Protein AF-A0A2E3R258-F1 (afdb_monomer_lite)

Structure (mmCIF, N/CA/C/O backbone):
data_AF-A0A2E3R258-F1
#
_entry.id   AF-A0A2E3R258-F1
#
loop_
_atom_site.group_PDB
_atom_site.id
_atom_site.type_symbol
_atom_site.label_atom_id
_atom_site.label_alt_id
_atom_site.label_comp_id
_atom_site.label_asym_id
_atom_site.label_entity_id
_atom_site.label_seq_id
_atom_site.pdbx_PDB_ins_code
_atom_site.Cartn_x
_atom_site.Cartn_y
_atom_site.Cartn_z
_atom_site.occupancy
_atom_site.B_iso_or_equiv
_atom_site.auth_seq_id
_atom_site.auth_comp_id
_atom_site.auth_asym_id
_atom_site.auth_atom_id
_atom_site.pdbx_PDB_model_num
ATOM 1 N N . MET A 1 1 ? 34.881 -3.552 15.514 1.00 42.19 1 MET A N 1
ATOM 2 C CA . MET A 1 1 ? 33.616 -4.314 15.511 1.00 42.19 1 MET A CA 1
ATOM 3 C C . MET A 1 1 ? 32.827 -3.808 14.324 1.00 42.19 1 MET A C 1
ATOM 5 O O . MET A 1 1 ? 32.216 -2.753 14.426 1.00 42.19 1 MET A O 1
ATOM 9 N N . ASP A 1 2 ? 32.953 -4.488 13.190 1.00 38.75 2 ASP A N 1
ATOM 10 C CA . ASP A 1 2 ? 32.232 -4.155 11.962 1.00 38.75 2 ASP A CA 1
ATOM 11 C C . ASP A 1 2 ? 30.777 -4.617 12.064 1.00 38.75 2 ASP A C 1
ATOM 13 O O . ASP A 1 2 ? 30.499 -5.742 12.487 1.00 38.75 2 ASP A O 1
ATOM 17 N N . ALA A 1 3 ? 29.846 -3.730 11.716 1.00 34.22 3 ALA A N 1
ATOM 18 C CA . ALA A 1 3 ? 28.433 -4.065 11.608 1.00 34.22 3 ALA A CA 1
ATOM 19 C C . ALA A 1 3 ? 28.228 -5.055 10.444 1.00 34.22 3 ALA A C 1
ATOM 21 O O . ALA A 1 3 ? 28.825 -4.861 9.382 1.00 34.22 3 ALA A O 1
ATOM 22 N N . PRO A 1 4 ? 27.399 -6.104 10.596 1.00 33.19 4 PRO A N 1
ATOM 23 C CA . PRO A 1 4 ? 27.109 -7.001 9.486 1.00 33.19 4 PRO A CA 1
ATOM 24 C C . PRO A 1 4 ? 26.363 -6.253 8.364 1.00 33.19 4 PRO A C 1
ATOM 26 O O . PRO A 1 4 ? 25.558 -5.359 8.654 1.00 33.19 4 PRO A O 1
ATOM 29 N N . PRO A 1 5 ? 26.609 -6.603 7.086 1.00 41.25 5 PRO A N 1
ATOM 30 C CA . PRO A 1 5 ? 25.932 -5.991 5.952 1.00 41.25 5 PRO A CA 1
ATOM 31 C C . PRO A 1 5 ? 24.422 -6.247 6.012 1.00 41.25 5 PRO A C 1
ATOM 33 O O . PRO A 1 5 ? 23.961 -7.292 6.474 1.00 41.25 5 PRO A O 1
ATOM 36 N N . ALA A 1 6 ? 23.664 -5.251 5.554 1.00 38.25 6 ALA A N 1
ATOM 37 C CA . ALA A 1 6 ? 22.211 -5.251 5.502 1.00 38.25 6 ALA A CA 1
ATOM 38 C C . ALA A 1 6 ? 21.667 -6.537 4.862 1.00 38.25 6 ALA A C 1
ATOM 40 O O . ALA A 1 6 ? 22.095 -6.935 3.779 1.00 38.25 6 ALA A O 1
ATOM 41 N N . TYR A 1 7 ? 20.696 -7.162 5.527 1.00 33.00 7 TYR A N 1
ATOM 42 C CA . TYR A 1 7 ? 19.916 -8.254 4.959 1.00 33.00 7 TYR A CA 1
ATOM 43 C C . TYR A 1 7 ? 19.179 -7.742 3.718 1.00 33.00 7 TYR A C 1
ATOM 45 O O . TYR A 1 7 ? 18.193 -7.014 3.828 1.00 33.00 7 TYR A O 1
ATOM 53 N N . VAL A 1 8 ? 19.658 -8.123 2.536 1.00 36.25 8 VAL A N 1
ATOM 54 C CA . VAL A 1 8 ? 18.880 -8.026 1.304 1.00 36.25 8 VAL A CA 1
ATOM 55 C C . VAL A 1 8 ? 17.923 -9.211 1.319 1.00 36.25 8 VAL A C 1
ATOM 57 O O . VAL A 1 8 ? 18.338 -10.357 1.158 1.00 36.25 8 VAL A O 1
ATOM 60 N N . CYS A 1 9 ? 16.641 -8.949 1.557 1.00 31.27 9 CYS A N 1
ATOM 61 C CA . CYS A 1 9 ? 15.601 -9.940 1.315 1.00 31.27 9 CYS A CA 1
ATOM 62 C C . CYS A 1 9 ? 15.411 -10.040 -0.206 1.00 31.27 9 CYS A C 1
ATOM 64 O O . CYS A 1 9 ? 14.533 -9.399 -0.773 1.00 31.27 9 CYS A O 1
ATOM 66 N N . VAL A 1 10 ? 16.295 -10.777 -0.886 1.00 38.44 10 VAL A N 1
ATOM 67 C CA . VAL A 1 10 ? 16.099 -11.148 -2.292 1.00 38.44 10 VAL A CA 1
ATOM 68 C C . VAL A 1 10 ? 15.100 -12.294 -2.285 1.00 38.44 10 VAL A C 1
ATOM 70 O O . VAL A 1 10 ? 15.478 -13.457 -2.149 1.00 38.44 10 VAL A O 1
ATOM 73 N N . ARG A 1 11 ? 13.806 -11.982 -2.360 1.00 42.47 11 ARG A N 1
ATOM 74 C CA . ARG A 1 11 ? 12.833 -13.013 -2.703 1.00 42.47 11 ARG A CA 1
ATOM 75 C C . ARG A 1 11 ? 12.938 -13.222 -4.208 1.00 42.47 11 ARG A C 1
ATOM 77 O O . ARG A 1 11 ? 12.739 -12.291 -4.980 1.00 42.47 11 ARG A O 1
ATOM 84 N N . GLU A 1 12 ? 13.294 -14.440 -4.600 1.00 41.38 12 GLU A N 1
ATOM 85 C CA . GLU A 1 12 ? 13.125 -14.931 -5.964 1.00 41.38 12 GLU A CA 1
ATOM 86 C C . GLU A 1 12 ? 11.706 -14.575 -6.419 1.00 41.38 12 GLU A C 1
ATOM 88 O O . GLU A 1 12 ? 10.719 -15.033 -5.832 1.00 41.38 12 GLU A O 1
ATOM 93 N N . VAL A 1 13 ? 11.611 -13.703 -7.421 1.00 46.62 13 VAL A N 1
ATOM 94 C CA . VAL A 1 13 ? 10.357 -13.389 -8.098 1.00 46.62 13 VAL A CA 1
ATOM 95 C C . VAL A 1 13 ? 9.922 -14.687 -8.768 1.00 46.62 13 VAL A C 1
ATOM 97 O O . VAL A 1 13 ? 10.398 -15.026 -9.850 1.00 46.62 13 VAL A O 1
ATOM 100 N N . ARG A 1 14 ? 9.055 -15.466 -8.110 1.00 44.22 14 ARG A N 1
ATOM 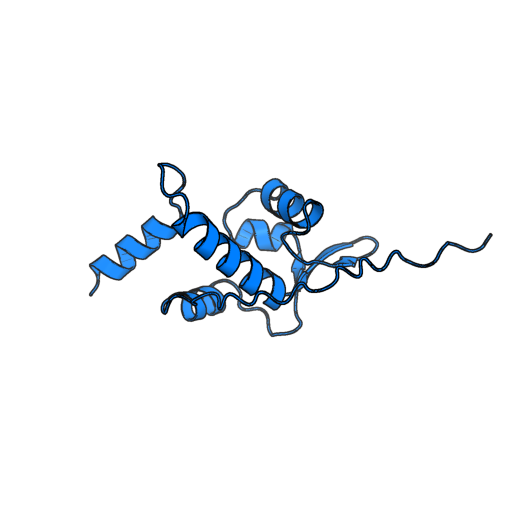101 C CA . ARG A 1 14 ? 8.288 -16.497 -8.810 1.00 44.22 14 ARG A CA 1
ATOM 102 C C . ARG A 1 14 ? 7.483 -15.748 -9.856 1.00 44.22 14 ARG A C 1
ATOM 104 O O . ARG A 1 14 ? 6.547 -15.046 -9.493 1.00 44.22 14 ARG A O 1
ATOM 111 N N . ALA A 1 15 ? 7.883 -15.863 -11.118 1.00 42.91 15 ALA A N 1
ATOM 112 C CA . ALA A 1 15 ? 7.101 -15.362 -12.232 1.00 42.91 15 ALA A CA 1
ATOM 113 C C . ALA A 1 15 ? 5.690 -15.964 -12.114 1.00 42.91 15 ALA A C 1
ATOM 115 O O . ALA A 1 15 ? 5.562 -17.193 -12.144 1.00 42.91 15 ALA A O 1
ATOM 116 N N . PRO A 1 16 ? 4.637 -15.156 -11.913 1.00 50.47 16 PRO A N 1
ATOM 117 C CA . PRO A 1 16 ? 3.295 -15.679 -12.011 1.00 50.47 16 PRO A CA 1
ATOM 118 C C . PRO A 1 16 ? 3.027 -15.906 -13.500 1.00 50.47 16 PRO A C 1
ATOM 120 O O . PRO A 1 16 ? 2.900 -14.963 -14.271 1.00 50.47 16 PRO A O 1
ATOM 123 N N . GLU A 1 17 ? 2.944 -17.168 -13.919 1.00 50.94 17 GLU A N 1
ATOM 124 C CA . GLU A 1 17 ? 2.425 -17.532 -15.250 1.00 50.94 17 GLU A CA 1
ATOM 125 C C . GLU A 1 17 ? 0.916 -17.227 -15.386 1.00 50.94 17 GLU A C 1
ATOM 127 O O . GLU A 1 17 ? 0.333 -17.393 -16.454 1.00 50.94 17 GLU A O 1
ATOM 132 N N . ALA A 1 18 ? 0.273 -16.760 -14.310 1.00 57.47 18 ALA A N 1
ATOM 133 C CA . ALA A 1 18 ? -1.092 -16.267 -14.317 1.00 57.47 18 ALA A CA 1
ATOM 134 C C . ALA A 1 18 ? -1.094 -14.756 -14.580 1.00 57.4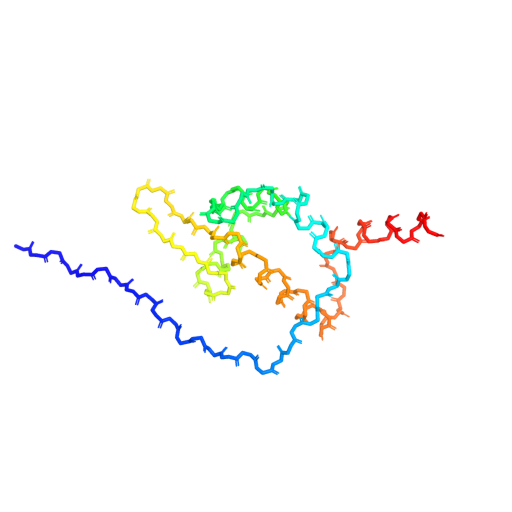7 18 ALA A C 1
ATOM 136 O O . ALA A 1 18 ? -0.698 -13.958 -13.729 1.00 57.47 18 ALA A O 1
ATOM 137 N N . PHE A 1 19 ? -1.564 -14.369 -15.762 1.00 62.75 19 PHE A N 1
ATOM 138 C CA . PHE A 1 19 ? -1.940 -12.991 -16.047 1.00 62.75 19 PHE A CA 1
ATOM 139 C C . PHE A 1 19 ? -3.034 -12.577 -15.056 1.00 62.75 19 PHE A C 1
ATOM 141 O O . PHE A 1 19 ? -4.125 -13.144 -15.065 1.00 62.75 19 PHE A O 1
ATOM 148 N N . VAL A 1 20 ? -2.738 -11.619 -14.176 1.00 71.94 20 VAL A N 1
ATOM 149 C CA . VAL A 1 20 ? -3.762 -11.011 -13.321 1.00 71.94 20 VAL A CA 1
ATOM 150 C C . VAL A 1 20 ? -4.596 -10.097 -14.210 1.00 71.94 20 VAL A C 1
ATOM 152 O O . VAL A 1 20 ? -4.085 -9.093 -14.709 1.00 71.94 20 VAL A O 1
ATOM 155 N N . GLU A 1 21 ? -5.857 -10.458 -14.454 1.00 81.62 21 GLU A N 1
ATOM 156 C CA . GLU A 1 21 ? -6.776 -9.594 -15.194 1.00 81.62 21 GLU A CA 1
ATOM 157 C C . GLU A 1 21 ? -7.000 -8.303 -14.403 1.00 81.62 21 GLU A C 1
ATOM 159 O O . GLU A 1 21 ? -7.438 -8.320 -13.251 1.00 81.62 21 GLU A O 1
ATOM 164 N N . VAL A 1 22 ? -6.659 -7.173 -15.022 1.00 86.06 22 VAL A N 1
ATOM 165 C CA . VAL A 1 22 ? -6.847 -5.849 -14.432 1.00 86.06 22 VAL A CA 1
ATOM 166 C C . VAL A 1 22 ? -8.279 -5.404 -14.726 1.00 86.06 22 VAL A C 1
ATOM 168 O O . VAL A 1 22 ? -8.638 -5.279 -15.900 1.00 86.06 22 VAL A O 1
ATOM 171 N N . PRO A 1 23 ? -9.113 -5.154 -13.702 1.00 85.56 23 PRO A N 1
ATOM 172 C CA . PRO A 1 23 ? -10.456 -4.641 -13.928 1.00 85.56 23 PRO A CA 1
ATOM 173 C C . PRO A 1 23 ? -10.414 -3.279 -14.626 1.00 85.56 23 PRO A C 1
ATOM 175 O O . PRO A 1 23 ? -9.586 -2.436 -14.289 1.00 85.56 23 PRO A O 1
ATOM 178 N N . SER A 1 24 ? -11.349 -3.020 -15.540 1.00 84.44 24 SER A N 1
ATOM 179 C CA . SER A 1 24 ? -11.366 -1.779 -16.333 1.00 84.44 24 SER A CA 1
ATOM 180 C C . SER A 1 24 ? -11.503 -0.496 -15.505 1.00 84.44 24 SER A C 1
ATOM 182 O O . SER A 1 24 ? -11.107 0.562 -15.968 1.00 84.44 24 SER A O 1
ATOM 184 N N . TRP A 1 25 ? -12.051 -0.580 -14.289 1.00 84.06 25 TRP A N 1
ATOM 185 C CA . TRP A 1 25 ? -12.177 0.546 -13.354 1.00 84.06 25 TRP A CA 1
ATOM 186 C C . TRP A 1 25 ? -10.930 0.763 -12.485 1.00 84.06 25 TRP A C 1
ATOM 188 O O . TRP A 1 25 ? -10.835 1.772 -11.787 1.00 84.06 25 TRP A O 1
ATOM 198 N N . PHE A 1 26 ? -10.014 -0.211 -12.444 1.00 88.62 26 PHE A N 1
ATOM 199 C CA . PHE A 1 26 ? -8.954 -0.253 -11.442 1.00 88.62 26 PHE A CA 1
ATOM 200 C C . PHE A 1 26 ? -7.933 0.859 -11.639 1.00 88.62 26 PHE A C 1
ATOM 202 O O . PHE A 1 26 ? -7.567 1.504 -10.661 1.00 88.62 26 PHE A O 1
ATOM 209 N N . ASP A 1 27 ? -7.493 1.091 -12.875 1.00 88.50 27 ASP A N 1
ATOM 210 C CA . ASP A 1 27 ? -6.454 2.082 -13.151 1.00 88.50 27 ASP A CA 1
ATOM 211 C C . ASP A 1 27 ? -6.939 3.502 -12.828 1.00 88.50 27 ASP A C 1
ATOM 213 O O . ASP A 1 27 ? -6.266 4.201 -12.077 1.00 88.50 27 ASP A O 1
ATOM 217 N N . ASP A 1 28 ? -8.142 3.892 -13.262 1.00 88.00 28 ASP A N 1
ATOM 218 C CA . ASP A 1 28 ? -8.708 5.216 -12.955 1.00 88.00 28 ASP A CA 1
ATOM 219 C C . ASP A 1 28 ? -8.829 5.451 -11.443 1.00 88.00 28 ASP A C 1
ATOM 221 O O . ASP A 1 28 ? -8.404 6.480 -10.912 1.00 88.00 28 ASP A O 1
ATOM 225 N N . TRP A 1 29 ? -9.362 4.461 -10.720 1.00 91.38 29 TRP A N 1
ATOM 226 C CA . TRP A 1 29 ? -9.477 4.529 -9.266 1.00 91.38 29 TRP A CA 1
ATOM 227 C C . TRP A 1 29 ? -8.106 4.579 -8.574 1.00 91.38 29 TRP A C 1
ATOM 229 O O . TRP A 1 29 ? -7.935 5.298 -7.582 1.00 91.38 29 TRP A O 1
ATOM 239 N N . PHE A 1 30 ? -7.134 3.809 -9.069 1.00 90.88 30 PHE A N 1
ATOM 240 C CA . PHE A 1 30 ? -5.791 3.754 -8.509 1.00 90.88 30 PHE A CA 1
ATOM 241 C C . PHE A 1 30 ? -5.067 5.088 -8.700 1.00 90.88 30 PHE A C 1
ATOM 243 O O . PHE A 1 30 ? -4.492 5.599 -7.742 1.00 90.88 30 PHE A O 1
ATOM 250 N N . GLU A 1 31 ? -5.144 5.689 -9.886 1.00 90.75 31 GLU A N 1
ATOM 251 C CA . GLU A 1 31 ? -4.569 7.007 -10.170 1.00 90.75 31 GLU A CA 1
ATOM 252 C C . GLU A 1 31 ? -5.202 8.109 -9.300 1.00 90.75 31 GLU A C 1
ATOM 254 O O . GLU A 1 31 ? -4.482 8.940 -8.743 1.00 90.75 31 GLU A O 1
ATOM 259 N N . GLU A 1 32 ? -6.526 8.082 -9.094 1.00 89.56 32 GLU A N 1
ATOM 260 C CA . GLU A 1 32 ? -7.231 9.027 -8.210 1.00 89.56 32 GLU A CA 1
ATOM 261 C C . GLU A 1 32 ? -6.816 8.864 -6.736 1.00 89.56 32 GLU A C 1
ATOM 263 O O . GLU A 1 32 ? -6.622 9.844 -6.013 1.00 89.56 32 GLU A O 1
ATOM 268 N N . THR A 1 33 ? -6.682 7.618 -6.273 1.00 88.38 33 THR A N 1
ATOM 269 C CA . THR A 1 33 ? -6.429 7.303 -4.856 1.00 88.38 33 THR A CA 1
ATOM 270 C C . THR A 1 33 ? -4.948 7.413 -4.488 1.00 88.38 33 THR A C 1
ATOM 272 O O . THR A 1 33 ? -4.615 7.750 -3.350 1.00 88.38 33 THR A O 1
ATOM 275 N N . PHE A 1 34 ? -4.050 7.143 -5.437 1.00 91.12 34 PHE A N 1
ATOM 276 C CA . PHE A 1 34 ? -2.601 7.077 -5.250 1.00 91.12 34 PHE A CA 1
ATOM 277 C C . PHE A 1 34 ? -1.883 8.047 -6.205 1.00 91.12 34 PHE A C 1
ATOM 279 O O . PHE A 1 34 ? -1.197 7.592 -7.128 1.00 91.12 34 PHE A O 1
ATOM 286 N N . PRO A 1 35 ? -1.995 9.371 -5.977 1.00 86.44 35 PRO A N 1
ATOM 287 C CA . PRO A 1 35 ? -1.540 10.401 -6.916 1.00 86.44 35 PRO A CA 1
ATOM 288 C C . PRO A 1 35 ? -0.020 10.623 -6.937 1.00 86.44 35 PRO A C 1
ATOM 290 O O . PRO A 1 35 ? 0.470 11.423 -7.733 1.00 86.44 35 PRO A O 1
ATOM 293 N N . GLU A 1 36 ? 0.741 9.982 -6.044 1.00 81.19 36 GLU A N 1
ATOM 294 C CA . GLU A 1 36 ? 2.196 10.141 -6.009 1.00 81.19 36 GLU A CA 1
ATOM 295 C C . GLU A 1 36 ? 2.839 9.661 -7.325 1.00 81.19 36 GLU A C 1
ATOM 297 O O . GLU A 1 36 ? 2.415 8.641 -7.873 1.00 81.19 36 GLU A O 1
ATOM 302 N N . PRO A 1 37 ? 3.873 10.350 -7.839 1.00 73.31 37 PRO A N 1
ATOM 303 C CA . PRO A 1 37 ? 4.520 9.974 -9.090 1.00 73.31 37 PRO A CA 1
ATOM 304 C C . PRO A 1 37 ? 5.239 8.623 -8.982 1.00 73.31 37 PRO A C 1
ATOM 306 O O . PRO A 1 37 ? 5.675 8.205 -7.906 1.00 73.31 37 PRO A O 1
ATOM 309 N N . ASP A 1 38 ? 5.433 7.960 -10.122 1.00 62.25 38 ASP A N 1
ATOM 310 C CA . ASP A 1 38 ? 6.192 6.712 -10.190 1.00 62.25 38 ASP A CA 1
ATOM 311 C C . ASP A 1 38 ? 7.620 6.914 -9.652 1.00 62.25 38 ASP A C 1
ATOM 313 O O . ASP A 1 38 ? 8.417 7.682 -10.189 1.00 62.25 38 ASP A O 1
ATOM 317 N N . GLY A 1 39 ? 7.927 6.242 -8.539 1.00 62.75 39 GLY A N 1
ATOM 318 C CA . GLY A 1 39 ? 9.188 6.379 -7.799 1.00 62.75 39 GLY A CA 1
ATOM 319 C C . GLY A 1 39 ? 9.040 7.008 -6.410 1.00 62.75 39 GLY A C 1
ATOM 320 O O . GLY A 1 39 ? 9.919 6.821 -5.567 1.00 62.75 39 GLY A O 1
ATOM 321 N N . ALA A 1 40 ? 7.920 7.677 -6.128 1.00 76.06 40 ALA A N 1
ATOM 322 C CA . ALA A 1 40 ? 7.521 8.010 -4.768 1.00 76.06 40 ALA A CA 1
ATOM 323 C C . ALA A 1 40 ? 6.872 6.789 -4.085 1.00 76.06 40 ALA A C 1
ATOM 325 O O . ALA A 1 40 ? 6.307 5.893 -4.724 1.00 76.06 40 ALA A O 1
ATOM 326 N N . GLY A 1 41 ? 7.033 6.706 -2.766 1.00 87.94 41 GLY A N 1
ATOM 327 C CA . GLY A 1 41 ? 6.548 5.590 -1.961 1.00 87.94 41 GLY A CA 1
ATOM 328 C C . GLY A 1 41 ? 5.763 6.078 -0.756 1.00 87.94 41 GLY A C 1
ATOM 329 O O . GLY A 1 41 ? 6.005 7.166 -0.243 1.00 87.94 41 GLY A O 1
ATOM 330 N N . TYR A 1 42 ? 4.852 5.238 -0.287 1.00 93.25 42 TYR A N 1
ATOM 331 C CA . TYR A 1 42 ? 3.986 5.512 0.848 1.00 93.25 42 TYR A CA 1
ATOM 332 C C . TYR A 1 42 ? 4.578 4.931 2.123 1.00 93.25 42 TYR A C 1
ATOM 334 O O . TYR A 1 42 ? 5.141 3.835 2.131 1.00 93.25 42 TYR A O 1
ATOM 342 N N . THR A 1 43 ? 4.403 5.617 3.243 1.00 94.00 43 THR A N 1
ATOM 343 C CA . THR A 1 43 ? 4.570 4.973 4.543 1.00 94.00 43 THR A CA 1
ATOM 344 C C . THR A 1 43 ? 3.401 4.030 4.820 1.00 94.00 43 THR A C 1
ATOM 346 O O . THR A 1 43 ? 2.291 4.212 4.316 1.00 94.00 43 THR A O 1
ATOM 349 N N . GLY A 1 44 ? 3.598 3.053 5.709 1.00 92.62 44 GLY A N 1
ATOM 350 C CA . GLY A 1 44 ? 2.503 2.169 6.128 1.00 92.62 44 GLY A CA 1
ATOM 351 C C . GLY A 1 44 ? 1.301 2.915 6.729 1.00 92.62 44 GLY A C 1
ATOM 352 O O . GLY A 1 44 ? 0.169 2.456 6.611 1.00 92.62 44 GLY A O 1
ATOM 353 N N . ARG A 1 45 ? 1.521 4.092 7.336 1.00 93.50 45 ARG A N 1
ATOM 354 C CA . ARG A 1 45 ? 0.442 4.938 7.879 1.00 93.50 45 ARG A CA 1
ATOM 355 C C . ARG A 1 45 ? -0.339 5.664 6.791 1.00 93.50 45 ARG A C 1
ATOM 357 O O . ARG A 1 45 ? -1.563 5.698 6.864 1.00 93.50 45 ARG A O 1
ATOM 364 N N . GLU A 1 46 ? 0.351 6.241 5.813 1.00 94.19 46 GLU A N 1
ATOM 365 C CA . GLU A 1 46 ? -0.296 6.895 4.669 1.00 94.19 46 GLU A CA 1
ATOM 366 C C . GLU A 1 46 ? -1.101 5.884 3.867 1.00 94.19 46 GLU A C 1
ATOM 368 O O . GLU A 1 46 ? -2.277 6.119 3.605 1.00 94.19 46 GLU A O 1
ATOM 373 N N . LEU A 1 47 ? -0.512 4.720 3.584 1.00 94.19 47 LEU A N 1
ATOM 374 C CA . LEU A 1 47 ? -1.198 3.656 2.866 1.00 94.19 47 LEU A CA 1
ATOM 375 C C . LEU A 1 47 ? -2.444 3.171 3.620 1.00 94.19 47 LEU A C 1
ATOM 377 O O . LEU A 1 47 ? -3.511 3.038 3.026 1.00 94.19 47 LEU A O 1
ATOM 381 N N . ALA A 1 48 ? -2.347 2.973 4.938 1.00 92.75 48 ALA A N 1
ATOM 382 C CA . ALA A 1 48 ? -3.500 2.607 5.761 1.00 92.75 48 ALA A CA 1
ATOM 383 C C . ALA A 1 48 ? -4.613 3.666 5.696 1.00 92.75 48 ALA A C 1
ATOM 385 O O . ALA A 1 48 ? -5.786 3.321 5.556 1.00 92.75 48 ALA A O 1
ATOM 386 N N . ARG A 1 49 ? -4.249 4.954 5.741 1.00 93.00 49 ARG A N 1
ATOM 387 C CA . ARG A 1 49 ? -5.196 6.069 5.632 1.00 93.00 49 ARG A CA 1
ATOM 388 C C . ARG A 1 49 ? -5.878 6.113 4.264 1.00 93.00 49 ARG A C 1
ATOM 390 O O . ARG A 1 49 ? -7.096 6.249 4.228 1.00 93.00 49 ARG A O 1
ATOM 397 N N . LEU A 1 50 ? -5.119 5.989 3.174 1.00 91.69 50 LEU A N 1
ATOM 398 C CA . LEU A 1 50 ? -5.647 5.989 1.803 1.00 91.69 50 LEU A CA 1
ATOM 399 C C . LEU A 1 50 ? -6.611 4.820 1.570 1.00 91.69 50 LEU A C 1
ATOM 401 O O . LEU A 1 50 ? -7.657 4.987 0.953 1.00 91.69 50 LEU A O 1
ATOM 405 N N . LEU A 1 51 ? -6.300 3.651 2.133 1.00 89.62 51 LEU A N 1
ATOM 406 C CA . LEU A 1 51 ? -7.138 2.456 2.025 1.00 89.62 51 LEU A CA 1
ATOM 407 C C . LEU A 1 51 ? -8.312 2.421 3.015 1.00 89.62 51 LEU A C 1
ATOM 409 O O . LEU A 1 51 ? -9.116 1.491 2.956 1.00 89.62 51 LEU A O 1
ATOM 413 N N . GLY A 1 52 ? -8.397 3.364 3.960 1.00 89.56 52 GLY A N 1
ATOM 414 C CA . GLY A 1 52 ? -9.382 3.319 5.044 1.00 89.56 52 GLY A CA 1
ATOM 415 C C . GLY A 1 52 ? -9.236 2.083 5.946 1.00 89.56 52 GLY A C 1
ATOM 416 O O . GLY A 1 52 ? -10.228 1.547 6.437 1.00 89.56 52 GLY A O 1
ATOM 417 N N . ARG A 1 53 ? -8.007 1.585 6.139 1.00 90.12 53 ARG A N 1
ATOM 418 C CA . ARG A 1 53 ? -7.693 0.379 6.928 1.00 90.12 53 ARG A CA 1
ATOM 419 C C . ARG A 1 53 ? -6.864 0.713 8.165 1.00 90.12 53 ARG A C 1
ATOM 421 O O . ARG A 1 53 ? -6.315 1.804 8.304 1.00 90.12 53 ARG A O 1
ATOM 428 N N . SER A 1 54 ? -6.753 -0.251 9.079 1.00 92.88 54 SER A N 1
ATOM 429 C CA . SER A 1 54 ? -5.830 -0.132 10.207 1.00 92.88 54 SER A CA 1
ATOM 430 C C . SER A 1 54 ? -4.380 -0.243 9.734 1.00 92.88 54 SER A C 1
ATOM 432 O O . SER A 1 54 ? -4.063 -0.980 8.796 1.00 92.88 54 SER A O 1
ATOM 434 N N . THR A 1 55 ? -3.475 0.443 10.430 1.00 92.88 55 THR A N 1
ATOM 435 C CA . THR A 1 55 ? -2.030 0.313 10.197 1.00 92.88 55 THR A CA 1
ATOM 436 C C . THR A 1 55 ? -1.545 -1.118 10.378 1.00 92.88 55 THR A C 1
ATOM 438 O O . THR A 1 55 ? -0.644 -1.554 9.668 1.00 92.88 55 THR A O 1
ATOM 441 N N . ASP A 1 56 ? -2.168 -1.862 11.290 1.00 92.75 56 ASP A N 1
ATOM 442 C CA . ASP A 1 56 ? -1.804 -3.244 11.594 1.00 92.75 56 ASP A CA 1
ATOM 443 C C . ASP A 1 56 ? -2.048 -4.164 10.402 1.00 92.75 56 ASP A C 1
ATOM 445 O O . ASP A 1 56 ? -1.240 -5.049 10.149 1.00 92.75 56 ASP A O 1
ATOM 449 N N . THR A 1 57 ? -3.099 -3.907 9.616 1.00 89.62 57 THR A N 1
ATOM 450 C CA . THR A 1 57 ? -3.376 -4.658 8.382 1.00 89.62 57 THR A CA 1
ATOM 451 C C . THR A 1 57 ? -2.235 -4.487 7.377 1.00 89.62 57 THR A C 1
ATOM 453 O O . THR A 1 57 ? -1.731 -5.462 6.824 1.00 89.62 57 THR A O 1
ATOM 456 N N . VAL A 1 58 ? -1.783 -3.245 7.176 1.00 92.25 58 VAL A N 1
ATOM 457 C CA . VAL A 1 58 ? -0.689 -2.929 6.246 1.00 92.25 58 VAL A CA 1
ATOM 458 C C . VAL A 1 58 ? 0.634 -3.521 6.734 1.00 92.25 58 VAL A C 1
ATOM 460 O O . VAL A 1 58 ? 1.369 -4.126 5.956 1.00 92.25 58 VAL A O 1
ATOM 463 N N . TYR A 1 59 ? 0.938 -3.403 8.029 1.00 93.25 59 TYR A N 1
ATOM 464 C CA . TYR A 1 59 ? 2.151 -4.003 8.585 1.00 93.25 59 TYR A CA 1
ATOM 465 C C . TYR A 1 59 ? 2.115 -5.529 8.563 1.00 93.25 59 TYR A C 1
ATOM 467 O O . TYR A 1 59 ? 3.144 -6.136 8.290 1.00 93.25 59 TYR A O 1
ATOM 475 N N . ALA A 1 60 ? 0.961 -6.155 8.796 1.00 92.88 60 ALA A N 1
ATOM 476 C CA . ALA A 1 60 ? 0.812 -7.599 8.662 1.00 92.88 60 ALA A CA 1
ATOM 477 C C . ALA A 1 60 ? 1.133 -8.058 7.232 1.00 92.88 60 ALA A C 1
ATOM 479 O O . ALA A 1 60 ? 1.890 -9.011 7.071 1.00 92.88 60 ALA A O 1
ATOM 480 N N . ALA A 1 61 ? 0.654 -7.342 6.208 1.00 91.56 61 ALA A N 1
ATOM 481 C CA . ALA A 1 61 ? 0.980 -7.628 4.809 1.00 91.56 61 ALA A CA 1
ATOM 482 C C . ALA A 1 61 ? 2.483 -7.460 4.501 1.00 91.56 61 ALA A C 1
ATOM 484 O O . ALA A 1 61 ? 3.077 -8.299 3.822 1.00 91.56 61 ALA A O 1
ATOM 485 N N . LEU A 1 62 ? 3.125 -6.420 5.050 1.00 92.75 62 LEU A N 1
ATOM 486 C CA . LEU A 1 62 ? 4.576 -6.216 4.931 1.00 92.75 62 LEU A CA 1
ATOM 487 C C . LEU A 1 62 ? 5.374 -7.342 5.605 1.00 92.75 62 LEU A C 1
ATOM 489 O O . LEU A 1 62 ? 6.318 -7.871 5.023 1.00 92.75 62 LEU A O 1
ATOM 493 N N . TYR A 1 63 ? 4.997 -7.738 6.824 1.00 91.81 63 TYR A N 1
ATOM 494 C CA . TYR A 1 63 ? 5.681 -8.805 7.562 1.00 91.81 63 TYR A CA 1
ATOM 495 C C . TYR A 1 63 ? 5.438 -10.193 6.965 1.00 91.81 63 TYR A C 1
ATOM 497 O O . TYR A 1 63 ? 6.327 -11.039 7.025 1.00 91.81 63 TYR A O 1
ATOM 505 N N . ALA A 1 64 ? 4.269 -10.419 6.365 1.00 90.62 64 ALA A N 1
ATOM 506 C CA . ALA A 1 64 ? 3.968 -11.630 5.608 1.00 90.62 64 ALA A CA 1
ATOM 507 C C . ALA A 1 64 ? 4.689 -11.675 4.248 1.00 90.62 64 ALA A C 1
ATOM 509 O O . ALA A 1 64 ? 4.716 -12.724 3.604 1.00 90.62 64 ALA A O 1
ATOM 510 N N . GLY A 1 65 ? 5.263 -10.553 3.796 1.00 91.12 65 GLY A N 1
ATOM 511 C CA . GLY A 1 65 ? 5.897 -10.432 2.485 1.00 91.12 65 GLY A CA 1
ATOM 512 C C . GLY A 1 65 ? 4.909 -10.497 1.319 1.00 91.12 65 GLY A C 1
ATOM 513 O O . GLY A 1 65 ? 5.321 -10.824 0.207 1.00 91.12 65 GLY A O 1
ATOM 514 N N . SER A 1 66 ? 3.620 -10.240 1.575 1.00 91.88 66 SER A N 1
ATOM 515 C CA . SER A 1 66 ? 2.591 -10.093 0.537 1.00 91.88 66 SER A CA 1
ATOM 516 C C . SER A 1 66 ? 2.549 -8.675 -0.027 1.00 91.88 66 SER A C 1
ATOM 518 O O . SER A 1 66 ? 2.096 -8.472 -1.141 1.00 91.88 66 SER A O 1
ATOM 520 N N . LEU A 1 67 ? 3.007 -7.692 0.749 1.00 93.19 67 LEU A N 1
ATOM 521 C CA . LEU A 1 67 ? 3.220 -6.327 0.289 1.00 93.19 67 LEU A CA 1
ATOM 522 C C . LEU A 1 67 ? 4.719 -6.046 0.295 1.00 93.19 67 LEU A C 1
ATOM 524 O O . LEU A 1 67 ? 5.377 -6.194 1.325 1.00 93.19 67 LEU A O 1
ATOM 528 N N . GLU A 1 68 ? 5.260 -5.649 -0.852 1.00 93.75 68 GLU A N 1
ATOM 529 C CA . GLU A 1 68 ? 6.671 -5.300 -0.965 1.00 93.75 68 GLU A CA 1
ATOM 530 C C . GLU A 1 68 ? 6.933 -3.896 -0.404 1.00 93.75 68 GLU A C 1
ATOM 532 O O . GLU A 1 68 ? 6.202 -2.939 -0.660 1.00 93.75 68 GLU A O 1
ATOM 537 N N . GLY A 1 69 ? 8.006 -3.765 0.371 1.00 94.00 69 GLY A N 1
ATOM 538 C CA . GLY A 1 69 ? 8.444 -2.493 0.921 1.00 94.00 69 GLY A CA 1
ATOM 539 C C . GLY A 1 69 ? 9.880 -2.564 1.421 1.00 94.00 69 GLY A C 1
ATOM 540 O O . GLY A 1 69 ? 10.425 -3.635 1.678 1.00 94.00 69 GLY A O 1
ATOM 541 N N . SER A 1 70 ? 10.499 -1.400 1.581 1.00 93.19 70 SER A N 1
ATOM 542 C CA . SER A 1 70 ? 11.854 -1.254 2.109 1.00 93.19 70 SER A CA 1
ATOM 543 C C . SER A 1 70 ? 11.827 -0.601 3.483 1.00 93.19 70 SER A C 1
ATOM 545 O O . SER A 1 70 ? 11.156 0.411 3.695 1.00 93.19 70 SER A O 1
ATOM 547 N N . ARG A 1 71 ? 12.588 -1.143 4.436 1.00 92.25 71 ARG A N 1
ATOM 548 C CA . ARG A 1 71 ? 12.724 -0.537 5.763 1.00 92.25 71 ARG A CA 1
ATOM 549 C C . ARG A 1 71 ? 13.773 0.574 5.727 1.00 92.25 71 ARG A C 1
ATOM 551 O O . ARG A 1 71 ? 14.955 0.318 5.529 1.00 92.25 71 ARG A O 1
ATOM 558 N N . VAL A 1 72 ? 13.341 1.809 5.957 1.00 88.69 72 VAL A N 1
ATOM 559 C CA . VAL A 1 72 ? 14.195 2.997 6.023 1.00 88.69 72 VAL A CA 1
ATOM 560 C C . VAL A 1 72 ? 14.607 3.238 7.473 1.00 88.69 72 VAL A C 1
ATOM 562 O O . VAL A 1 72 ? 13.764 3.411 8.363 1.00 88.69 72 VAL A O 1
ATOM 565 N N . SER A 1 73 ? 15.920 3.254 7.720 1.00 86.88 73 SER A N 1
ATOM 566 C CA . SER A 1 73 ? 16.486 3.470 9.056 1.00 86.88 73 SER A CA 1
ATOM 567 C C . SER A 1 73 ? 15.931 4.750 9.693 1.00 86.88 73 SER A C 1
ATOM 569 O O . SER A 1 73 ? 15.955 5.821 9.088 1.00 86.88 73 SER A O 1
ATOM 571 N N . GLY A 1 74 ? 15.372 4.626 10.900 1.00 84.06 74 GLY A N 1
ATOM 572 C CA . GLY A 1 74 ? 14.795 5.743 11.658 1.00 84.06 74 GLY A CA 1
ATOM 573 C C . GLY A 1 74 ? 13.483 6.333 11.117 1.00 84.06 74 GLY A C 1
ATOM 574 O O . GLY A 1 74 ? 12.960 7.252 11.740 1.00 84.06 74 GLY A O 1
ATOM 575 N N . ARG A 1 75 ? 12.931 5.837 9.997 1.00 78.12 75 ARG A N 1
ATOM 576 C CA . ARG A 1 75 ? 11.718 6.403 9.361 1.00 78.12 75 ARG A CA 1
ATOM 577 C C . ARG A 1 75 ? 10.570 5.413 9.149 1.00 78.12 75 ARG A C 1
ATOM 579 O O . ARG A 1 75 ? 9.444 5.846 8.936 1.00 78.12 75 ARG A O 1
ATOM 586 N N . GLY A 1 76 ? 10.819 4.109 9.269 1.00 88.25 76 GLY A N 1
ATOM 587 C CA . GLY A 1 76 ? 9.788 3.075 9.129 1.00 88.25 76 GLY A CA 1
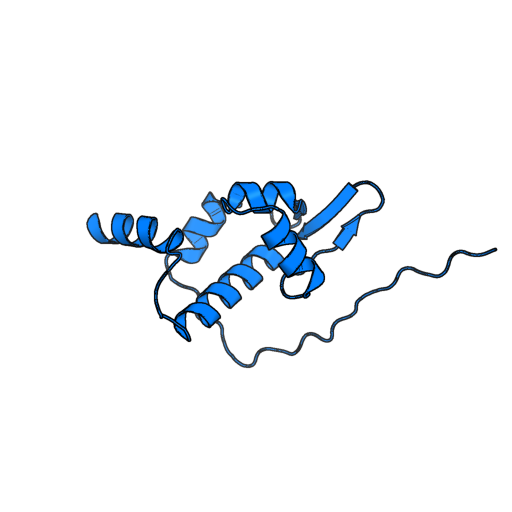ATOM 588 C C . GLY A 1 76 ? 9.836 2.385 7.768 1.00 88.25 76 GLY A C 1
ATOM 589 O O . GLY A 1 76 ? 10.909 2.235 7.193 1.00 88.25 76 GLY A O 1
ATOM 590 N N . TRP A 1 77 ? 8.693 1.909 7.282 1.00 93.25 77 TRP A N 1
ATOM 591 C CA . TRP A 1 77 ? 8.589 1.245 5.980 1.00 93.25 77 TRP A CA 1
ATOM 592 C C . TRP A 1 77 ? 8.243 2.249 4.884 1.00 93.25 77 TRP A C 1
ATOM 594 O O . TRP A 1 77 ? 7.373 3.093 5.091 1.00 93.25 77 TRP A O 1
ATOM 604 N N . LEU A 1 78 ? 8.905 2.119 3.736 1.00 94.44 78 LEU A N 1
ATOM 605 C CA . LEU A 1 78 ? 8.601 2.814 2.492 1.00 94.44 78 LEU A CA 1
ATOM 606 C C . LEU A 1 78 ? 8.084 1.794 1.476 1.00 94.44 78 LEU A C 1
ATOM 608 O O . LEU A 1 78 ? 8.750 0.794 1.210 1.00 94.44 78 LEU A O 1
ATOM 612 N N . ILE A 1 79 ? 6.903 2.051 0.932 1.00 94.75 79 ILE A N 1
ATOM 613 C CA . ILE A 1 79 ? 6.139 1.127 0.098 1.00 94.75 79 ILE A CA 1
ATOM 614 C C . ILE A 1 79 ? 6.024 1.749 -1.295 1.00 94.75 79 ILE A C 1
ATOM 616 O O . ILE A 1 79 ? 5.304 2.737 -1.450 1.00 94.75 79 ILE A O 1
ATOM 620 N N . PRO A 1 80 ? 6.743 1.236 -2.305 1.00 94.19 80 PRO A N 1
ATOM 621 C CA . PRO A 1 80 ? 6.678 1.783 -3.654 1.00 94.19 80 PRO A CA 1
ATOM 622 C C . PRO A 1 80 ? 5.256 1.716 -4.214 1.00 94.19 80 PRO A C 1
ATOM 624 O O . PRO A 1 80 ? 4.570 0.705 -4.062 1.00 94.19 80 PRO A O 1
ATOM 627 N N . ARG A 1 81 ? 4.823 2.759 -4.923 1.00 92.81 81 ARG A N 1
ATOM 628 C CA . ARG A 1 81 ? 3.520 2.781 -5.603 1.00 92.81 81 ARG A CA 1
ATOM 629 C C . ARG A 1 81 ? 3.258 1.545 -6.491 1.00 92.81 81 ARG A C 1
ATOM 631 O O . ARG A 1 81 ? 2.177 0.969 -6.355 1.00 92.81 81 ARG A O 1
ATOM 638 N N . PRO A 1 82 ? 4.217 1.047 -7.304 1.00 92.50 82 PRO A N 1
ATOM 639 C CA . PRO A 1 82 ? 4.010 -0.181 -8.078 1.00 92.50 82 PRO A CA 1
ATOM 640 C C . PRO A 1 82 ? 3.727 -1.418 -7.212 1.00 92.50 82 PRO A C 1
ATOM 642 O O . PRO A 1 82 ? 2.906 -2.251 -7.588 1.00 92.50 82 PRO A O 1
ATOM 645 N N . ALA A 1 83 ? 4.349 -1.516 -6.031 1.00 92.81 83 ALA A N 1
ATOM 646 C CA . ALA A 1 83 ? 4.112 -2.616 -5.097 1.00 92.81 83 ALA A CA 1
ATOM 647 C C . ALA A 1 83 ? 2.691 -2.576 -4.522 1.00 92.81 83 ALA A C 1
ATOM 649 O O . ALA A 1 83 ? 2.045 -3.615 -4.406 1.00 92.81 83 ALA A O 1
ATOM 650 N N . VAL A 1 84 ? 2.175 -1.378 -4.216 1.00 93.19 84 VAL A N 1
ATOM 651 C CA . VAL A 1 84 ? 0.774 -1.205 -3.797 1.00 93.19 84 VAL A CA 1
ATOM 652 C C . VAL A 1 84 ? -0.177 -1.657 -4.905 1.00 93.19 84 VAL A C 1
ATOM 654 O O . VAL A 1 84 ? -1.122 -2.392 -4.629 1.00 93.19 84 VAL A O 1
ATOM 657 N N . ARG A 1 85 ? 0.089 -1.257 -6.156 1.00 92.31 85 ARG A N 1
ATOM 658 C CA . ARG A 1 85 ? -0.732 -1.626 -7.318 1.00 92.31 85 ARG A CA 1
ATOM 659 C C . ARG A 1 85 ? -0.836 -3.142 -7.474 1.00 92.31 85 ARG A C 1
ATOM 661 O O . ARG A 1 85 ? -1.940 -3.672 -7.562 1.00 92.31 85 ARG A O 1
ATOM 668 N N . LEU A 1 86 ? 0.308 -3.827 -7.480 1.00 91.69 86 LEU A N 1
ATOM 669 C CA . LEU A 1 86 ? 0.372 -5.284 -7.615 1.00 91.69 86 LEU A CA 1
ATOM 670 C C . LEU A 1 86 ? -0.344 -5.985 -6.462 1.00 91.69 86 LEU A C 1
ATOM 672 O O . LEU A 1 86 ? -1.204 -6.827 -6.705 1.00 91.69 86 LEU A O 1
ATOM 676 N N . TRP A 1 87 ? -0.065 -5.577 -5.224 1.00 91.75 87 TRP A N 1
ATOM 677 C CA . TRP A 1 87 ? -0.692 -6.166 -4.045 1.00 91.75 87 T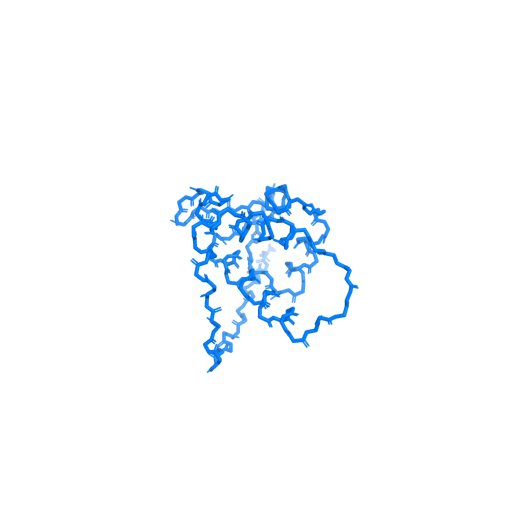RP A CA 1
ATOM 678 C C . TRP A 1 87 ? -2.224 -6.055 -4.075 1.00 91.75 87 TRP A C 1
ATOM 680 O O . TRP A 1 87 ? -2.924 -7.016 -3.762 1.00 91.75 87 TRP A O 1
ATOM 690 N N . LEU A 1 88 ? -2.772 -4.911 -4.498 1.00 91.12 88 LEU A N 1
ATOM 691 C CA . LEU A 1 88 ? -4.223 -4.726 -4.603 1.00 91.12 88 LEU A CA 1
ATOM 692 C C . LEU A 1 88 ? -4.853 -5.594 -5.698 1.00 91.12 88 LEU A C 1
ATOM 694 O O . LEU A 1 88 ? -5.939 -6.137 -5.489 1.00 91.12 88 LEU A O 1
ATOM 698 N N . LEU A 1 89 ? -4.176 -5.756 -6.836 1.00 89.12 89 LEU A N 1
ATOM 699 C CA . LEU A 1 89 ? -4.624 -6.642 -7.912 1.00 89.12 89 LEU A CA 1
ATOM 700 C C . LEU A 1 89 ? -4.613 -8.111 -7.474 1.00 89.12 89 LEU A C 1
ATOM 702 O O . LEU A 1 89 ? -5.582 -8.829 -7.717 1.00 89.12 89 LEU A O 1
ATOM 706 N N . GLU A 1 90 ? -3.569 -8.541 -6.764 1.00 87.62 90 GLU A N 1
ATOM 707 C CA . GLU A 1 90 ? -3.489 -9.881 -6.175 1.00 87.62 90 GLU A CA 1
ATOM 708 C C . GLU A 1 90 ? -4.592 -10.109 -5.136 1.00 87.62 90 GLU A C 1
ATOM 710 O O . GLU A 1 9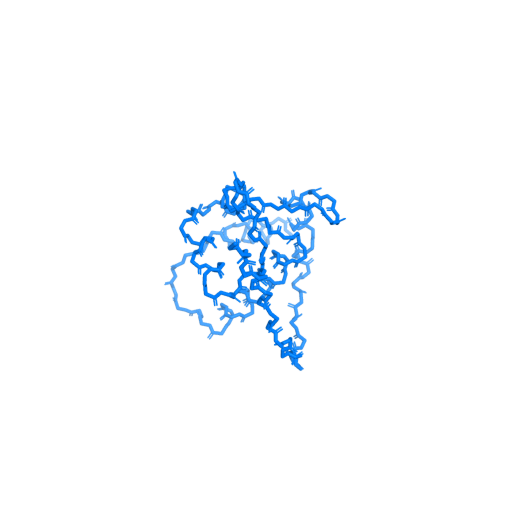0 ? -5.251 -11.149 -5.147 1.00 87.62 90 GLU A O 1
ATOM 715 N N . CYS A 1 91 ? -4.853 -9.123 -4.270 1.00 84.62 91 CYS A N 1
ATOM 716 C CA . CYS A 1 91 ? -5.971 -9.180 -3.334 1.00 84.62 91 CYS A CA 1
ATOM 717 C C . CYS A 1 91 ? -7.318 -9.285 -4.059 1.00 84.62 91 CYS A C 1
ATOM 719 O O . CYS A 1 91 ? -8.175 -10.050 -3.620 1.00 84.62 91 CYS A O 1
ATOM 721 N N . ASN A 1 92 ? -7.531 -8.542 -5.148 1.00 80.44 92 ASN A N 1
ATOM 722 C CA . ASN A 1 92 ? -8.764 -8.628 -5.928 1.00 80.44 92 ASN A CA 1
ATOM 723 C C . ASN A 1 92 ? -8.937 -10.024 -6.546 1.00 80.44 92 ASN A C 1
ATOM 725 O O . ASN A 1 92 ? -9.978 -10.648 -6.354 1.00 80.44 92 ASN A O 1
ATOM 729 N N . ALA A 1 93 ? -7.896 -10.545 -7.199 1.00 77.62 93 ALA A N 1
ATOM 730 C CA . ALA A 1 93 ? -7.912 -11.877 -7.800 1.00 77.62 93 ALA A CA 1
ATOM 731 C C . ALA A 1 93 ? -8.143 -12.989 -6.759 1.00 77.62 93 ALA A C 1
ATOM 733 O O . ALA A 1 93 ? -8.883 -13.934 -7.016 1.00 77.62 93 ALA A O 1
ATOM 734 N N . ALA A 1 94 ? -7.560 -12.868 -5.562 1.00 75.38 94 ALA A N 1
ATOM 735 C CA . ALA A 1 94 ? -7.754 -13.835 -4.481 1.00 75.38 94 ALA A CA 1
ATOM 736 C C . ALA A 1 94 ? -9.173 -13.795 -3.884 1.00 75.38 94 ALA A C 1
ATOM 738 O O . ALA A 1 94 ? -9.714 -14.840 -3.521 1.00 75.38 94 ALA A O 1
ATOM 739 N N . ASN A 1 95 ? -9.789 -12.611 -3.786 1.00 64.94 95 ASN A N 1
ATOM 740 C CA . ASN A 1 95 ? -11.158 -12.471 -3.277 1.00 64.94 95 ASN A CA 1
ATOM 741 C C . ASN A 1 95 ? -12.211 -12.984 -4.268 1.00 64.94 95 ASN A C 1
ATOM 743 O O . ASN A 1 95 ? -13.244 -13.484 -3.829 1.00 64.94 95 ASN A O 1
ATOM 747 N N . ASP A 1 96 ? -11.942 -12.939 -5.575 1.00 52.31 96 ASP A N 1
ATOM 748 C CA . ASP A 1 96 ? -12.828 -13.538 -6.586 1.00 52.31 96 ASP A CA 1
ATOM 749 C C . ASP A 1 96 ? -12.930 -15.072 -6.432 1.00 52.31 96 ASP A C 1
ATOM 751 O O . ASP A 1 96 ? -13.924 -15.690 -6.807 1.00 52.31 96 ASP A O 1
ATOM 755 N N . VAL A 1 97 ? -11.936 -15.696 -5.786 1.00 42.47 97 VAL A N 1
ATOM 756 C CA . VAL A 1 97 ? -11.896 -17.140 -5.502 1.00 42.47 97 VAL A CA 1
ATOM 757 C C . VAL A 1 97 ? -12.642 -17.513 -4.205 1.00 42.47 97 VAL A C 1
ATOM 759 O O . VAL A 1 97 ? -12.982 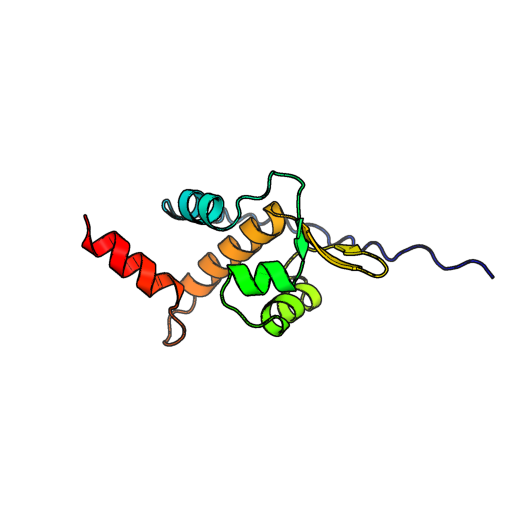-18.681 -4.013 1.00 42.47 97 VAL A O 1
ATOM 762 N N . GLN A 1 98 ? -12.950 -16.557 -3.314 1.00 36.22 98 GLN A N 1
ATOM 763 C CA . GLN A 1 98 ? -13.583 -16.816 -2.009 1.00 36.22 98 GLN A CA 1
ATOM 764 C C . GLN A 1 98 ? -14.670 -15.791 -1.646 1.00 36.22 98 GLN A C 1
ATOM 766 O O . GLN A 1 98 ? -14.557 -15.064 -0.660 1.00 36.22 98 GLN A O 1
ATOM 771 N N . VAL A 1 99 ? -15.772 -15.742 -2.395 1.00 35.50 99 VAL A N 1
ATOM 772 C CA . VAL A 1 99 ? -16.923 -14.911 -2.001 1.00 35.50 99 VAL A CA 1
ATOM 773 C C . VAL A 1 99 ? -17.874 -15.707 -1.101 1.00 35.50 99 VAL A C 1
ATOM 775 O O . VAL A 1 99 ? -18.856 -16.287 -1.557 1.00 35.50 99 VAL A O 1
ATOM 778 N N . SER A 1 100 ? -17.598 -15.686 0.203 1.00 31.03 100 SER A N 1
ATOM 779 C CA . SER A 1 100 ? -18.590 -15.910 1.262 1.00 31.03 100 SER A CA 1
ATOM 780 C C . SER A 1 100 ? -18.515 -14.751 2.260 1.00 31.03 100 SER A C 1
ATOM 782 O O . SER A 1 100 ? -17.559 -14.650 3.019 1.00 31.03 100 SER A O 1
ATOM 784 N N . GLU A 1 101 ? -19.507 -13.863 2.154 1.00 41.59 101 GLU A N 1
ATOM 785 C CA . GLU A 1 101 ? -19.954 -12.799 3.067 1.00 41.59 101 GLU A CA 1
ATOM 786 C C . GLU A 1 101 ? -18.943 -12.146 4.031 1.00 41.59 101 GLU A C 1
ATOM 788 O O . GLU A 1 101 ? -18.570 -12.696 5.063 1.00 41.59 101 GLU A O 1
ATOM 793 N N . GLY A 1 102 ? -18.681 -10.856 3.782 1.00 37.16 102 GLY A N 1
ATOM 794 C CA . GLY A 1 102 ? -18.520 -9.885 4.866 1.00 37.16 102 GLY A CA 1
ATOM 795 C C . GLY A 1 102 ? -17.187 -9.146 4.917 1.00 37.16 102 GLY A C 1
ATOM 796 O O . GLY A 1 102 ? -16.385 -9.409 5.802 1.00 37.16 102 GLY A O 1
ATOM 797 N N . THR A 1 103 ? -16.964 -8.175 4.020 1.00 42.78 103 THR A N 1
ATOM 798 C CA . THR A 1 103 ? -16.326 -6.857 4.306 1.00 42.78 103 THR A CA 1
ATOM 799 C C . THR A 1 103 ? -16.182 -6.035 3.014 1.00 42.78 103 THR A C 1
ATOM 801 O O . THR A 1 103 ? -15.093 -5.780 2.501 1.00 42.78 103 THR A O 1
ATOM 804 N N . ASP A 1 104 ? -17.327 -5.605 2.481 1.00 48.41 104 ASP A N 1
ATOM 805 C CA . ASP A 1 104 ? -17.491 -5.049 1.131 1.00 48.41 104 ASP A CA 1
ATOM 806 C C . ASP A 1 104 ? -17.354 -3.505 1.069 1.00 48.41 104 ASP A C 1
ATOM 808 O O . ASP A 1 104 ? -18.255 -2.795 0.626 1.00 48.41 104 ASP A O 1
ATOM 812 N N . TYR A 1 105 ? -16.220 -2.941 1.510 1.00 47.91 105 TYR A N 1
ATOM 813 C CA . TYR A 1 105 ? -15.993 -1.485 1.368 1.00 47.91 105 TYR A CA 1
ATOM 814 C C . TYR A 1 105 ? -15.835 -1.064 -0.109 1.00 47.91 105 TYR A C 1
ATOM 816 O O . TYR A 1 105 ? -16.306 -0.005 -0.514 1.00 47.91 105 TYR A O 1
ATOM 824 N N . TRP A 1 106 ? -15.241 -1.922 -0.946 1.00 54.78 106 TRP A N 1
ATOM 825 C CA . TRP A 1 106 ? -14.984 -1.620 -2.361 1.00 54.78 106 TRP A CA 1
ATOM 826 C C . TRP A 1 106 ? -16.210 -1.846 -3.264 1.00 54.78 106 TRP A C 1
ATOM 828 O O . TRP A 1 106 ? -16.387 -1.121 -4.244 1.00 54.78 106 TRP A O 1
ATOM 838 N N . ARG A 1 107 ? -17.127 -2.765 -2.908 1.00 47.38 107 ARG A N 1
ATOM 839 C CA . ARG A 1 107 ? -18.392 -2.921 -3.648 1.00 47.38 107 ARG A CA 1
ATOM 840 C C . ARG A 1 107 ? -19.379 -1.789 -3.425 1.00 47.38 107 ARG A C 1
ATOM 842 O O . ARG A 1 107 ? -20.170 -1.545 -4.326 1.00 47.38 107 ARG A O 1
ATOM 849 N N . HIS A 1 108 ? -19.353 -1.083 -2.293 1.00 47.66 108 HIS A N 1
ATOM 850 C CA . HIS A 1 108 ? -20.298 0.022 -2.106 1.00 47.66 108 HIS A CA 1
ATOM 851 C C . HIS A 1 108 ? -20.061 1.145 -3.129 1.00 47.66 108 HIS A C 1
ATOM 853 O O . HIS A 1 108 ? -21.019 1.714 -3.639 1.00 47.66 108 HIS A O 1
ATOM 859 N N . ARG A 1 109 ? -18.799 1.380 -3.530 1.00 44.97 109 ARG A N 1
ATOM 860 C CA . ARG A 1 109 ? -18.466 2.292 -4.637 1.00 44.97 109 ARG A CA 1
ATOM 861 C C . ARG A 1 109 ? -18.745 1.673 -6.014 1.00 44.97 109 ARG A C 1
ATOM 863 O O . ARG A 1 109 ? -19.263 2.375 -6.870 1.00 44.97 109 ARG A O 1
ATOM 870 N N . LYS A 1 110 ? -18.503 0.369 -6.216 1.00 48.03 110 LYS A N 1
ATOM 871 C CA . LYS A 1 110 ? -18.885 -0.333 -7.462 1.00 48.03 110 LYS A CA 1
ATOM 872 C C . LYS A 1 110 ? -20.398 -0.273 -7.727 1.00 48.03 110 LYS A C 1
ATOM 874 O O . LYS A 1 110 ? -20.805 0.101 -8.812 1.00 48.03 110 LYS A O 1
ATOM 879 N N . GLY A 1 111 ? -21.225 -0.547 -6.717 1.00 51.53 111 GLY A N 1
ATOM 880 C CA . GLY A 1 111 ? -22.683 -0.449 -6.824 1.00 51.53 111 GLY A CA 1
ATOM 881 C C . GLY A 1 111 ? -23.203 0.981 -6.994 1.00 51.53 111 GLY A C 1
ATOM 882 O O . GLY A 1 111 ? -24.303 1.155 -7.498 1.00 51.53 111 GLY A O 1
ATOM 883 N N . LEU A 1 112 ? -22.425 1.996 -6.599 1.00 48.34 112 LEU A N 1
ATOM 884 C CA . LEU A 1 112 ? -22.728 3.397 -6.903 1.00 48.34 112 LEU A CA 1
ATOM 885 C C . LEU A 1 112 ? -22.386 3.747 -8.358 1.00 48.34 112 LEU A C 1
ATOM 887 O O . LEU A 1 112 ? -23.187 4.400 -9.010 1.00 48.34 112 LEU A O 1
ATOM 891 N N . LEU A 1 113 ? -21.252 3.270 -8.881 1.00 48.69 113 LEU A N 1
ATOM 892 C CA . LEU A 1 113 ? -20.837 3.519 -10.268 1.00 48.69 113 LEU A CA 1
ATOM 893 C C . LEU A 1 113 ? -21.692 2.752 -11.291 1.00 48.69 113 LEU A C 1
ATOM 895 O O . LEU A 1 113 ? -22.031 3.300 -12.333 1.00 48.69 113 LEU A O 1
ATOM 899 N N . ASP A 1 114 ? -22.098 1.518 -10.977 1.00 47.00 114 ASP A N 1
ATOM 900 C CA . ASP A 1 114 ? -22.990 0.717 -11.830 1.00 47.00 114 ASP A CA 1
ATOM 901 C C . ASP A 1 114 ? -24.453 1.221 -11.802 1.00 47.00 114 ASP A C 1
ATOM 903 O O . ASP A 1 114 ? -25.247 0.845 -12.659 1.00 47.00 114 ASP A O 1
ATOM 907 N N . ALA A 1 115 ? -24.837 2.061 -10.829 1.00 48.16 115 ALA A N 1
ATOM 908 C CA . ALA A 1 115 ? -26.184 2.638 -10.729 1.00 48.16 115 ALA A CA 1
ATOM 909 C C . ALA A 1 115 ? -26.354 3.959 -11.508 1.00 48.16 115 ALA A C 1
ATOM 911 O O . ALA A 1 115 ? -27.474 4.463 -11.606 1.00 48.16 115 ALA A O 1
ATOM 912 N N . GLU A 1 116 ? -25.266 4.520 -12.045 1.00 42.12 116 GLU A N 1
ATOM 913 C CA . GLU A 1 116 ? -25.260 5.764 -12.831 1.00 42.12 116 GLU A CA 1
ATOM 914 C C . GLU A 1 116 ? -25.089 5.538 -14.352 1.00 42.12 116 GLU A C 1
ATOM 916 O O . GLU A 1 116 ? -25.040 6.516 -15.102 1.00 42.12 116 GLU A O 1
ATOM 921 N N . ALA A 1 117 ? -25.041 4.281 -14.817 1.00 44.38 117 ALA A N 1
ATOM 922 C CA . ALA A 1 117 ? -24.983 3.889 -16.235 1.00 44.38 117 ALA A CA 1
ATOM 923 C C . ALA A 1 117 ? -26.326 3.335 -16.742 1.00 44.38 117 ALA A C 1
ATOM 925 O O . ALA A 1 117 ? -26.676 3.633 -17.909 1.00 44.38 117 ALA A O 1
#

Radius of gyration: 16.55 Å; chains: 1; bounding box: 60×28×32 Å

pLDDT: mean 72.62, std 22.38, range [31.03, 94.75]

Foldseek 3Di:
DDDDDDDDPPDDPPPPPDDLDDDPCLVVVLCVLPVDDQPAWDALVSVCVSVVHDSVVSVVCPVVVLQDWDQDPPPGTTGGSVSVSVSVSVVVVVVVVDDDDDDPPPVVVVVVVVVVD

Sequence (117 aa):
MDAPPAYVCVREVRAPEAFVEVPSWFDDWFEETFPEPDGAGYTGRELARLLGRSTDTVYAALYAGSLEGSRVSGRGWLIPRPAVRLWLLECNAANDVQVSEGTDYWRHRKGLLDAEA

Secondary structure (DSSP, 8-state):
-PPPPP----------SS--PPPTTHHHHHHHH--S-BTBEEEHHHHHHHTT--HHHHHHHHHHTSS--EEETTTEEEEEHHHHHHHHHHHHHHHHT---S---HHHHHHHHHTT--